Protein AF-A0AAT9HR21-F1 (afdb_monomer_lite)

InterPro domains:
  IPR036271 Tetracyclin repressor-like, C-terminal domain superfamily [SSF48498] (2-99)
  IPR054129 DesT tetracyclin repressor-like, C-terminal domain [PF21943] (2-101)

Organism: NCBI:txid3074435

Foldseek 3Di:
DVVLLVVLLVVLVCCLVPVVVLCCLLVVPDDDDPVSVVVVVVVLLVVLQVVCCVWPVGSPDDPLSSVLSSVLVNVLSVVSNVCNVPVPDDSSVSSVVSVVVVLVSQCVSCVVPVSRHRHDDDPPPD

Sequence (126 aa):
MERVHRTIDSYLRYAEHNQAAYRAIVSGGVGFDTEVHAIRDGVREAIVATIAEGAYGRTDIAPVARMGLLAWVCSVEGAALAWIARGELTRETMSALLVKTLGGTMRAIEELDPACPAPAPARRDG

Secondary structure (DSSP, 8-state):
-HHHHHHHHHHHHHHHHTHHHHHHHHHT-SS--HHHHHHHHHHHHHHHHHHHHHHHS-S---HHHHHHHHHHHHHHHHHHHHHHHH--S-HHHHHHHHHHHHHHHHHHHHHH-TTSPPPPP-----

Radius of gyration: 15.31 Å; chains: 1; bounding box: 36×41×37 Å

pLDDT: mean 81.31, std 14.29, range [37.0, 96.56]

Structure (mmCIF, N/CA/C/O backbone):
data_AF-A0AAT9HR21-F1
#
_entry.id   AF-A0AAT9HR21-F1
#
loop_
_atom_site.group_PDB
_atom_site.id
_atom_site.type_symbol
_atom_site.label_atom_id
_atom_site.label_alt_id
_atom_site.label_comp_id
_atom_site.label_asym_id
_atom_site.label_entity_id
_atom_site.label_seq_id
_atom_site.pdbx_PDB_ins_code
_atom_site.Cartn_x
_atom_site.Cartn_y
_atom_site.Cartn_z
_atom_site.occupancy
_atom_site.B_iso_or_equiv
_atom_site.auth_seq_id
_atom_site.auth_comp_id
_atom_site.auth_asym_id
_atom_site.auth_atom_id
_atom_site.pdbx_PDB_model_num
ATOM 1 N N . MET A 1 1 ? 4.063 11.390 -5.865 1.00 57.59 1 MET A N 1
ATOM 2 C CA . MET A 1 1 ? 3.880 11.305 -4.394 1.00 57.59 1 MET A CA 1
ATOM 3 C C . MET A 1 1 ? 2.612 11.989 -3.889 1.00 57.59 1 MET A C 1
ATOM 5 O O . MET A 1 1 ? 1.890 11.372 -3.119 1.00 57.59 1 MET A O 1
ATOM 9 N N . GLU A 1 2 ? 2.285 13.209 -4.325 1.00 61.38 2 GLU A N 1
ATOM 10 C CA . GLU A 1 2 ? 1.110 13.943 -3.812 1.00 61.38 2 GLU A CA 1
ATOM 11 C C . GLU A 1 2 ? -0.238 13.231 -4.066 1.00 61.38 2 GLU A C 1
ATOM 13 O O . GLU A 1 2 ? -1.080 13.137 -3.174 1.00 61.38 2 GLU A O 1
ATOM 18 N N . ARG A 1 3 ? -0.416 12.627 -5.252 1.00 68.12 3 ARG A N 1
ATOM 19 C CA . ARG A 1 3 ? -1.590 11.792 -5.583 1.00 68.12 3 ARG A CA 1
ATOM 20 C C . ARG A 1 3 ? -1.743 10.577 -4.661 1.00 68.12 3 ARG A C 1
ATOM 22 O O . ARG A 1 3 ? -2.849 10.277 -4.218 1.00 68.12 3 ARG A O 1
ATOM 29 N N . VAL A 1 4 ? -0.635 9.904 -4.350 1.00 69.44 4 VAL A N 1
ATOM 30 C CA . VAL A 1 4 ? -0.612 8.741 -3.449 1.00 69.44 4 VAL A CA 1
ATOM 31 C C . VAL A 1 4 ? -0.954 9.170 -2.026 1.00 69.44 4 VAL A C 1
ATOM 33 O O . VAL A 1 4 ? -1.814 8.560 -1.404 1.00 69.44 4 VAL A O 1
ATOM 36 N N . HIS A 1 5 ? -0.362 10.265 -1.541 1.00 71.12 5 HIS A N 1
ATOM 37 C CA . HIS A 1 5 ? -0.669 10.809 -0.219 1.00 71.12 5 HIS A CA 1
ATOM 38 C C . HIS A 1 5 ? -2.158 11.149 -0.072 1.00 71.12 5 HIS A C 1
ATOM 40 O O . HIS A 1 5 ? -2.783 10.785 0.917 1.00 71.12 5 HIS A O 1
ATOM 46 N N . ARG A 1 6 ? -2.754 11.789 -1.086 1.00 74.38 6 ARG A N 1
ATOM 47 C CA . ARG A 1 6 ? -4.189 12.117 -1.111 1.00 74.38 6 ARG A CA 1
ATOM 48 C C . ARG A 1 6 ? -5.076 10.873 -1.098 1.00 74.38 6 ARG A C 1
ATOM 50 O O . ARG A 1 6 ? -6.100 10.855 -0.418 1.00 74.38 6 ARG A O 1
ATOM 57 N N . THR A 1 7 ? -4.674 9.841 -1.836 1.00 75.81 7 THR A N 1
ATOM 58 C CA . THR A 1 7 ? -5.398 8.564 -1.898 1.00 75.81 7 THR A CA 1
ATOM 59 C C . THR A 1 7 ? -5.338 7.844 -0.551 1.00 75.81 7 THR A C 1
ATOM 61 O O . THR A 1 7 ? -6.371 7.423 -0.038 1.00 75.81 7 THR A O 1
ATOM 64 N N . ILE A 1 8 ? -4.155 7.787 0.069 1.00 79.12 8 ILE A N 1
ATOM 65 C CA . ILE A 1 8 ? -3.951 7.182 1.391 1.00 79.12 8 ILE A CA 1
ATOM 66 C C . ILE A 1 8 ? -4.696 7.960 2.482 1.00 79.12 8 ILE A C 1
ATOM 68 O O . ILE A 1 8 ? -5.386 7.337 3.282 1.00 79.12 8 ILE A O 1
ATOM 72 N N . ASP A 1 9 ? -4.631 9.296 2.504 1.00 78.44 9 ASP A N 1
ATOM 73 C CA . ASP A 1 9 ? -5.372 10.096 3.494 1.00 78.44 9 ASP A CA 1
ATOM 74 C C . ASP A 1 9 ? -6.886 9.890 3.361 1.00 78.44 9 ASP A C 1
ATOM 76 O O . ASP A 1 9 ? -7.577 9.730 4.364 1.00 78.44 9 ASP A O 1
ATOM 80 N N . SER A 1 10 ? -7.401 9.830 2.128 1.00 78.19 10 SER A N 1
ATOM 81 C CA . SER A 1 10 ? -8.827 9.574 1.879 1.00 78.19 10 SER A CA 1
ATOM 82 C C . SER A 1 10 ? -9.240 8.178 2.349 1.00 78.19 10 SER A C 1
ATOM 84 O O . SER A 1 10 ? -10.275 8.025 2.997 1.00 78.19 10 SER A O 1
ATOM 86 N N . TYR A 1 11 ? -8.408 7.169 2.080 1.00 77.06 11 TYR A N 1
ATOM 87 C CA . TYR A 1 11 ? -8.618 5.801 2.548 1.00 77.06 11 TYR A CA 1
ATOM 88 C C . TYR A 1 11 ? -8.611 5.705 4.081 1.00 77.06 11 TYR A C 1
ATOM 90 O O . TYR A 1 11 ? -9.530 5.140 4.673 1.00 77.06 11 TYR A O 1
ATOM 98 N N . LEU A 1 12 ? -7.619 6.310 4.741 1.00 78.62 12 LEU A N 1
ATOM 99 C CA . LEU A 1 12 ? -7.526 6.312 6.202 1.00 78.62 12 LEU A CA 1
ATOM 100 C C . LEU A 1 12 ? -8.667 7.098 6.845 1.00 78.62 12 LEU A C 1
ATOM 102 O O . LEU A 1 12 ? -9.197 6.665 7.862 1.00 78.62 12 LEU A O 1
ATOM 106 N N . ARG A 1 13 ? -9.098 8.208 6.237 1.00 81.75 13 ARG A N 1
ATOM 107 C CA . ARG A 1 13 ? -10.277 8.960 6.680 1.00 81.75 13 ARG A CA 1
ATOM 108 C C . ARG A 1 13 ? -11.531 8.097 6.624 1.00 81.75 13 ARG A C 1
ATOM 110 O O . ARG A 1 13 ? -12.289 8.089 7.589 1.00 81.75 13 ARG A O 1
ATOM 117 N N . TYR A 1 14 ? -11.740 7.355 5.537 1.00 75.31 14 TYR A N 1
ATOM 118 C CA . TYR A 1 14 ? -12.855 6.414 5.442 1.00 75.31 14 TYR A CA 1
ATOM 119 C C . TYR A 1 14 ? -12.791 5.356 6.552 1.00 75.31 14 TYR A C 1
ATOM 121 O O . TYR A 1 14 ? -13.793 5.136 7.230 1.00 75.31 14 TYR A O 1
ATOM 129 N N . ALA A 1 15 ? -11.619 4.755 6.778 1.00 76.25 15 ALA A N 1
ATOM 130 C CA . ALA A 1 15 ? -11.424 3.724 7.794 1.00 76.25 15 ALA A CA 1
ATOM 131 C C . ALA A 1 15 ? -11.653 4.254 9.227 1.00 76.25 15 ALA A C 1
ATOM 133 O O . ALA A 1 15 ? -12.330 3.612 10.028 1.00 76.25 15 ALA A O 1
ATOM 134 N N . GLU A 1 16 ? -11.160 5.459 9.521 1.00 76.38 16 GLU A N 1
ATOM 135 C CA . GLU A 1 16 ? -11.328 6.166 10.796 1.00 76.38 16 GLU A CA 1
ATOM 136 C C . GLU A 1 16 ? -12.800 6.498 11.088 1.00 76.38 16 GLU A C 1
ATOM 138 O O . GLU A 1 16 ? -13.259 6.294 12.210 1.00 76.38 16 GLU A O 1
ATOM 143 N N . HIS A 1 17 ? -13.553 6.958 10.081 1.00 79.69 17 HIS A N 1
ATOM 144 C CA . HIS A 1 17 ? -14.972 7.313 10.231 1.00 79.69 17 HIS A CA 1
ATOM 145 C C . HIS A 1 17 ? -15.902 6.088 10.229 1.00 79.69 17 HIS A C 1
ATOM 147 O O . HIS A 1 17 ? -17.026 6.180 10.716 1.00 79.69 17 HIS A O 1
ATOM 153 N N . ASN A 1 18 ? -15.455 4.942 9.703 1.00 73.88 18 ASN A N 1
ATOM 154 C CA . ASN A 1 18 ? -16.277 3.741 9.517 1.00 73.88 18 ASN A CA 1
ATOM 155 C C . ASN A 1 18 ? -15.664 2.503 10.190 1.00 73.88 18 ASN A C 1
ATOM 157 O O . ASN A 1 18 ? -15.670 1.421 9.612 1.00 73.88 18 ASN A O 1
ATOM 161 N N . GLN A 1 19 ? -15.145 2.634 11.414 1.00 71.81 19 GLN A N 1
ATOM 162 C CA . GLN A 1 19 ? -14.342 1.593 12.081 1.00 71.81 19 GLN A CA 1
ATOM 163 C C . GLN A 1 19 ? -15.004 0.205 12.115 1.00 71.81 19 GLN A C 1
ATOM 165 O O . GLN A 1 19 ? -14.353 -0.799 11.829 1.00 71.81 19 GLN A O 1
ATOM 170 N N . ALA A 1 20 ? -16.303 0.134 12.433 1.00 65.62 20 ALA A N 1
ATOM 171 C CA . ALA A 1 20 ? -17.045 -1.128 12.488 1.00 65.62 20 ALA A CA 1
ATOM 172 C C . ALA A 1 20 ? -17.204 -1.775 11.099 1.00 65.62 20 ALA A C 1
ATOM 174 O O . ALA A 1 20 ? -16.966 -2.973 10.948 1.00 65.62 20 ALA A O 1
ATOM 175 N N . ALA A 1 21 ? -17.537 -0.979 10.077 1.00 66.00 21 ALA A N 1
ATOM 176 C CA . ALA A 1 21 ? -17.655 -1.450 8.697 1.00 66.00 21 ALA A CA 1
ATOM 177 C C . ALA A 1 21 ? -16.286 -1.832 8.113 1.00 66.00 21 ALA A C 1
ATOM 179 O O . ALA A 1 21 ? -16.145 -2.863 7.465 1.00 66.00 21 ALA A O 1
ATOM 180 N N . TYR A 1 22 ? -15.251 -1.047 8.410 1.00 68.88 22 TYR A N 1
ATOM 181 C CA . TYR A 1 22 ? -13.878 -1.315 8.005 1.00 68.88 22 TYR A CA 1
ATOM 182 C C . TYR A 1 22 ? -13.358 -2.621 8.615 1.00 68.88 22 TYR A C 1
ATOM 184 O O . TYR A 1 22 ? -12.821 -3.472 7.907 1.00 68.88 22 TYR A O 1
ATOM 192 N N . ARG A 1 23 ? -13.595 -2.839 9.914 1.00 69.19 23 ARG A N 1
ATOM 193 C CA . ARG A 1 23 ? -13.259 -4.098 10.590 1.00 69.19 23 ARG A CA 1
ATOM 194 C C . ARG A 1 23 ? -14.008 -5.284 9.987 1.00 69.19 23 ARG A C 1
ATOM 196 O O . ARG A 1 23 ? -13.397 -6.325 9.780 1.00 69.19 23 ARG A O 1
ATOM 203 N N . ALA A 1 24 ? -15.289 -5.135 9.653 1.00 65.94 24 ALA A N 1
ATOM 204 C CA . ALA A 1 24 ? -16.057 -6.198 9.007 1.00 65.94 24 ALA A CA 1
ATOM 205 C C . ALA A 1 24 ? -15.506 -6.564 7.614 1.00 65.94 24 ALA A C 1
ATOM 207 O O . ALA A 1 24 ? -15.358 -7.746 7.312 1.00 65.94 24 ALA A O 1
ATOM 208 N N . ILE A 1 25 ? -15.130 -5.570 6.802 1.00 65.56 25 ILE A N 1
ATOM 209 C CA . ILE A 1 25 ? -14.587 -5.771 5.446 1.00 65.56 25 ILE A CA 1
ATOM 210 C C . ILE A 1 25 ? -13.184 -6.395 5.486 1.00 65.56 25 ILE A C 1
ATOM 212 O O . ILE A 1 25 ? -12.885 -7.325 4.736 1.00 65.56 25 ILE A O 1
ATOM 216 N N . VAL A 1 26 ? -12.303 -5.903 6.362 1.00 66.12 26 VAL A N 1
ATOM 217 C CA . VAL A 1 26 ? -10.895 -6.328 6.373 1.00 66.12 26 VAL A CA 1
ATOM 218 C C . VAL A 1 26 ? -10.679 -7.598 7.194 1.00 66.12 26 VAL A C 1
ATOM 220 O O . VAL A 1 26 ? -9.924 -8.477 6.770 1.00 66.12 26 VAL A O 1
ATOM 223 N N . SER A 1 27 ? -11.329 -7.719 8.356 1.00 62.38 27 SER A N 1
ATOM 224 C CA . SER A 1 27 ? -11.193 -8.883 9.242 1.00 62.38 27 SER A CA 1
ATOM 225 C C . SER A 1 27 ? -12.107 -10.051 8.862 1.00 62.38 27 SER A C 1
ATOM 227 O O . SER A 1 27 ? -11.983 -11.107 9.471 1.00 62.38 27 SER A O 1
ATOM 229 N N . GLY A 1 28 ? -13.001 -9.883 7.878 1.00 59.38 28 GLY A N 1
ATOM 230 C CA . GLY A 1 28 ? -13.977 -10.909 7.508 1.00 59.38 28 GLY A CA 1
ATOM 231 C C . GLY A 1 28 ? -14.994 -11.115 8.629 1.00 59.38 28 GLY A C 1
ATOM 232 O O . GLY A 1 28 ? -14.964 -12.111 9.350 1.00 59.38 28 GLY A O 1
ATOM 233 N N . GLY A 1 29 ? -15.873 -10.138 8.829 1.00 47.94 29 GLY A N 1
ATOM 234 C CA . GLY A 1 29 ? -16.961 -10.245 9.794 1.00 47.94 29 GLY A CA 1
ATOM 235 C C . GLY A 1 29 ? -17.998 -11.282 9.358 1.00 47.94 29 GLY A C 1
ATOM 236 O O . GLY A 1 29 ? -18.895 -10.947 8.600 1.00 47.94 29 GLY A O 1
ATOM 237 N N . VAL A 1 30 ? -17.891 -12.485 9.935 1.00 43.12 30 VAL A N 1
ATOM 238 C CA . VAL A 1 30 ? -18.882 -13.581 9.987 1.00 43.12 30 VAL A CA 1
ATOM 239 C C . VAL A 1 30 ? -19.100 -14.364 8.677 1.00 43.12 30 VAL A C 1
ATOM 241 O O . VAL A 1 30 ? -20.094 -14.181 7.998 1.00 43.12 30 VAL A O 1
ATOM 244 N N . GLY A 1 31 ? -18.195 -15.315 8.400 1.00 49.00 31 GLY A N 1
ATOM 245 C CA . GLY A 1 31 ? -18.479 -16.576 7.690 1.00 49.00 31 GLY A CA 1
ATOM 246 C C . GLY A 1 31 ? -18.814 -16.510 6.192 1.00 49.00 31 GLY A C 1
ATOM 247 O O . GLY A 1 31 ? -19.922 -16.157 5.834 1.00 49.00 31 GLY A O 1
ATOM 248 N N . PHE A 1 32 ? -17.896 -17.021 5.360 1.00 57.72 32 PHE A N 1
ATOM 249 C CA . PHE A 1 32 ? -18.117 -17.458 3.969 1.00 57.72 32 PHE A CA 1
ATOM 250 C C . PHE A 1 32 ? -18.660 -16.417 2.971 1.00 57.72 32 PHE A C 1
ATOM 252 O O . PHE A 1 32 ? -19.851 -16.158 2.924 1.00 57.72 32 PHE A O 1
ATOM 259 N N . ASP A 1 33 ? -17.799 -15.973 2.048 1.00 59.25 33 ASP A N 1
ATOM 260 C CA . ASP A 1 33 ? -18.188 -15.872 0.636 1.00 59.25 33 ASP A CA 1
ATOM 261 C C . ASP A 1 33 ? -16.941 -15.774 -0.251 1.00 59.25 33 ASP A C 1
ATOM 263 O O . ASP A 1 33 ? -16.139 -14.842 -0.142 1.00 59.25 33 ASP A O 1
ATOM 267 N N . THR A 1 34 ? -16.744 -16.744 -1.141 1.00 57.28 34 THR A N 1
ATOM 268 C CA . THR A 1 34 ? -15.705 -16.664 -2.185 1.00 57.28 34 THR A CA 1
ATOM 269 C C . THR A 1 34 ? -15.909 -15.425 -3.059 1.00 57.28 34 THR A C 1
ATOM 271 O O . THR A 1 34 ? -14.937 -14.852 -3.543 1.00 57.28 34 THR A O 1
ATOM 274 N N . GLU A 1 35 ? -17.155 -14.963 -3.185 1.00 59.38 35 GLU A N 1
ATOM 275 C CA . GLU A 1 35 ? -17.527 -13.727 -3.868 1.00 59.38 35 GLU A CA 1
ATOM 276 C C . GLU A 1 35 ? -16.973 -12.477 -3.164 1.00 59.38 35 GLU A C 1
ATOM 278 O O . GLU A 1 35 ? -16.389 -11.611 -3.811 1.00 59.38 35 GLU A O 1
ATOM 283 N N . VAL A 1 36 ? -17.039 -12.408 -1.831 1.00 66.94 36 VAL A N 1
ATOM 284 C CA . VAL A 1 36 ? -16.466 -11.293 -1.054 1.00 66.94 36 VAL A CA 1
ATOM 285 C C . VAL A 1 36 ? -14.942 -11.282 -1.159 1.00 66.94 36 VAL A C 1
ATOM 287 O O . VAL A 1 36 ? -14.340 -10.215 -1.303 1.00 66.94 36 VAL A O 1
ATOM 290 N N . HIS A 1 37 ? -14.307 -12.458 -1.136 1.00 64.88 37 HIS A N 1
ATOM 291 C CA . HIS A 1 37 ? -12.872 -12.572 -1.393 1.00 64.88 37 HIS A CA 1
ATOM 292 C C . HIS A 1 37 ? -12.510 -12.089 -2.803 1.00 64.88 37 HIS A C 1
ATOM 294 O O . HIS A 1 37 ? -11.600 -11.275 -2.933 1.00 64.88 37 HIS A O 1
ATOM 300 N N . ALA A 1 38 ? -13.265 -12.493 -3.828 1.00 71.56 38 ALA A N 1
ATOM 301 C CA . ALA A 1 38 ? -13.046 -12.061 -5.206 1.00 71.56 38 ALA A CA 1
ATOM 302 C C . ALA A 1 38 ? -13.235 -10.545 -5.390 1.00 71.56 38 ALA A C 1
ATOM 304 O O . ALA A 1 38 ? -12.436 -9.905 -6.073 1.00 71.56 38 ALA A O 1
ATOM 305 N N . ILE A 1 39 ? -14.242 -9.944 -4.746 1.00 71.50 39 ILE A N 1
ATOM 306 C CA . ILE A 1 39 ? -14.441 -8.487 -4.746 1.00 71.50 39 ILE A CA 1
ATOM 307 C C . ILE A 1 39 ? -13.254 -7.791 -4.075 1.00 71.50 39 ILE A C 1
ATOM 309 O O . ILE A 1 39 ? -12.721 -6.820 -4.614 1.00 71.50 39 ILE A O 1
ATOM 313 N N . ARG A 1 40 ? -12.807 -8.284 -2.913 1.00 71.94 40 ARG A N 1
ATOM 314 C CA . ARG A 1 40 ? -11.665 -7.707 -2.190 1.00 71.94 40 ARG A CA 1
ATOM 315 C C . ARG A 1 40 ? -10.378 -7.810 -3.004 1.00 71.94 40 ARG A C 1
ATOM 317 O O . ARG A 1 40 ? -9.624 -6.842 -3.067 1.00 71.94 40 ARG A O 1
ATOM 324 N N . ASP A 1 41 ? -10.148 -8.944 -3.649 1.00 80.44 41 ASP A N 1
ATOM 325 C CA . ASP A 1 41 ? -9.007 -9.140 -4.537 1.00 80.44 41 ASP A CA 1
ATOM 326 C C . ASP A 1 41 ? -9.090 -8.198 -5.743 1.00 80.44 41 ASP A C 1
ATOM 328 O O . ASP A 1 41 ? -8.115 -7.515 -6.045 1.00 80.44 41 ASP A O 1
ATOM 332 N N . GLY A 1 42 ? -10.274 -8.024 -6.337 1.00 81.62 42 GLY A N 1
ATOM 333 C CA . GLY A 1 42 ? -10.505 -7.040 -7.397 1.00 81.62 42 GLY A CA 1
ATOM 334 C C . GLY A 1 42 ? -10.199 -5.598 -6.973 1.00 81.62 42 GLY A C 1
ATOM 335 O O . GLY A 1 42 ? -9.580 -4.848 -7.729 1.00 81.62 42 GLY A O 1
ATOM 336 N N . VAL A 1 43 ? -10.564 -5.203 -5.748 1.00 81.69 43 VAL A N 1
ATOM 337 C CA . VAL A 1 43 ? -10.225 -3.876 -5.201 1.00 81.69 43 VAL A CA 1
ATOM 338 C C . VAL A 1 43 ? -8.715 -3.719 -5.034 1.00 81.69 43 VAL A C 1
ATOM 340 O O . VAL A 1 43 ? -8.164 -2.677 -5.396 1.00 81.69 43 VAL A O 1
ATOM 343 N N . ARG A 1 44 ? -8.023 -4.739 -4.516 1.00 86.75 44 ARG A N 1
ATOM 344 C CA . ARG A 1 44 ? -6.562 -4.696 -4.367 1.00 86.75 44 ARG A CA 1
ATOM 345 C C . ARG A 1 44 ? -5.864 -4.582 -5.709 1.00 86.75 44 ARG A C 1
ATOM 347 O O . ARG A 1 44 ? -4.988 -3.733 -5.847 1.00 86.75 44 ARG A O 1
ATOM 354 N N . GLU A 1 45 ? -6.285 -5.365 -6.695 1.00 88.38 45 GLU A N 1
ATOM 355 C CA . GLU A 1 45 ? -5.748 -5.297 -8.054 1.00 88.38 45 GLU A CA 1
ATOM 356 C C . GLU A 1 45 ? -5.980 -3.913 -8.683 1.00 88.38 45 GLU A C 1
ATOM 358 O O . GLU A 1 45 ? -5.067 -3.341 -9.277 1.00 88.38 45 GLU A O 1
ATOM 363 N N . ALA A 1 46 ? -7.148 -3.295 -8.474 1.00 86.88 46 ALA A N 1
ATOM 364 C CA . ALA A 1 46 ? -7.414 -1.932 -8.941 1.00 86.88 46 ALA A CA 1
ATOM 365 C C . ALA A 1 46 ? -6.504 -0.879 -8.275 1.00 86.88 46 ALA A C 1
ATOM 367 O O . ALA A 1 46 ? -6.040 0.065 -8.929 1.00 86.88 46 ALA A O 1
ATOM 368 N N . ILE A 1 47 ? -6.212 -1.036 -6.979 1.00 87.06 47 ILE A N 1
ATOM 369 C CA . ILE A 1 47 ? -5.263 -0.176 -6.258 1.00 87.06 47 ILE A CA 1
ATOM 370 C C . ILE A 1 47 ? -3.844 -0.382 -6.798 1.00 87.06 47 ILE A C 1
ATOM 372 O O . ILE A 1 47 ? -3.156 0.602 -7.074 1.00 87.06 47 ILE A O 1
ATOM 376 N N . VAL A 1 48 ? -3.417 -1.632 -7.001 1.00 92.25 48 VAL A N 1
ATOM 377 C CA . VAL A 1 48 ? -2.112 -1.964 -7.594 1.00 92.25 48 VAL A CA 1
ATOM 378 C C . VAL A 1 48 ? -1.975 -1.330 -8.975 1.00 92.25 48 VAL A C 1
ATOM 380 O O . VAL A 1 48 ? -0.990 -0.634 -9.215 1.00 92.25 48 VAL A O 1
ATOM 383 N N . ALA A 1 49 ? -2.977 -1.474 -9.844 1.00 90.69 49 ALA A N 1
ATOM 384 C CA . ALA A 1 49 ? -2.988 -0.859 -11.169 1.00 90.69 49 ALA A CA 1
ATOM 385 C C . ALA A 1 49 ? -2.885 0.672 -11.092 1.00 90.69 49 ALA A C 1
ATOM 387 O O . ALA A 1 49 ? -2.110 1.279 -11.825 1.00 90.69 49 ALA A O 1
ATOM 388 N N . THR A 1 50 ? -3.599 1.306 -10.159 1.00 88.25 50 THR A N 1
ATOM 389 C CA . THR A 1 50 ? -3.535 2.764 -9.954 1.00 88.25 50 THR A CA 1
ATOM 390 C C . THR A 1 50 ? -2.142 3.226 -9.517 1.00 88.25 50 THR A C 1
ATOM 392 O O . THR A 1 50 ? -1.657 4.266 -9.969 1.00 88.25 50 THR A O 1
ATOM 395 N N . ILE A 1 51 ? -1.489 2.471 -8.630 1.00 90.06 51 ILE A N 1
ATOM 396 C CA . ILE A 1 51 ? -0.127 2.771 -8.176 1.00 90.06 51 ILE A CA 1
ATOM 397 C C . ILE A 1 51 ? 0.871 2.554 -9.313 1.00 90.06 51 ILE A C 1
ATOM 399 O O . ILE A 1 51 ? 1.729 3.409 -9.518 1.00 90.06 51 ILE A O 1
ATOM 403 N N . ALA A 1 52 ? 0.739 1.454 -10.056 1.00 91.88 52 ALA A N 1
ATOM 404 C CA . ALA A 1 52 ? 1.588 1.126 -11.194 1.00 91.88 52 ALA A CA 1
ATOM 405 C C . ALA A 1 52 ? 1.505 2.201 -12.284 1.00 91.88 52 ALA A C 1
ATOM 407 O O . ALA A 1 52 ? 2.531 2.728 -12.704 1.00 91.88 52 ALA A O 1
ATOM 408 N N . GLU A 1 53 ? 0.294 2.622 -12.648 1.00 90.25 53 GLU A N 1
ATOM 409 C CA . GLU A 1 53 ? 0.072 3.713 -13.596 1.00 90.25 53 GLU A CA 1
ATOM 410 C C . GLU A 1 53 ? 0.727 5.014 -13.111 1.00 90.25 53 GLU A C 1
ATOM 412 O O . GLU A 1 53 ? 1.433 5.689 -13.853 1.00 90.25 53 GLU A O 1
ATOM 417 N N . GLY A 1 54 ? 0.566 5.350 -11.828 1.00 86.50 54 GLY A N 1
ATOM 418 C CA . GLY A 1 54 ? 1.149 6.564 -11.258 1.00 86.50 54 GLY A CA 1
ATOM 419 C C . GLY A 1 54 ? 2.675 6.539 -11.100 1.00 86.50 54 GLY A C 1
ATOM 420 O O . GLY A 1 54 ? 3.289 7.606 -11.080 1.00 86.50 54 GLY A O 1
ATOM 421 N N . ALA A 1 55 ? 3.278 5.361 -10.933 1.00 88.56 55 ALA A N 1
ATOM 422 C CA . ALA A 1 55 ? 4.713 5.199 -10.693 1.00 88.56 55 ALA A CA 1
ATOM 423 C C . ALA A 1 55 ? 5.503 4.928 -11.976 1.00 88.56 55 ALA A C 1
ATOM 425 O O . ALA A 1 55 ? 6.599 5.458 -12.142 1.00 88.56 55 ALA A O 1
ATOM 426 N N . TYR A 1 56 ? 4.934 4.126 -12.872 1.00 88.81 56 TYR A N 1
ATOM 427 C CA . TYR A 1 56 ? 5.602 3.592 -14.056 1.00 88.81 56 TYR A CA 1
ATOM 428 C C . TYR A 1 56 ? 4.956 4.052 -15.371 1.00 88.81 56 TYR A C 1
ATOM 430 O O . TYR A 1 56 ? 5.501 3.771 -16.435 1.00 88.81 56 TYR A O 1
ATOM 438 N N . GLY A 1 57 ? 3.804 4.737 -15.328 1.00 89.56 57 GLY A N 1
ATOM 439 C CA . GLY A 1 57 ? 3.058 5.147 -16.527 1.00 89.56 57 GLY A CA 1
ATOM 440 C C . GLY A 1 57 ? 2.439 3.978 -17.300 1.00 89.56 57 GLY A C 1
ATOM 441 O O . GLY A 1 57 ? 2.207 4.094 -18.501 1.00 89.56 57 GLY A O 1
ATOM 442 N N . ARG A 1 58 ? 2.282 2.822 -16.641 1.00 91.62 58 ARG A N 1
ATOM 443 C CA . ARG A 1 58 ? 1.725 1.588 -17.207 1.00 91.62 58 ARG A CA 1
ATOM 444 C C . ARG A 1 58 ? 1.185 0.682 -16.107 1.00 91.62 58 ARG A C 1
ATOM 446 O O . ARG A 1 58 ? 1.732 0.637 -15.006 1.00 91.62 58 ARG A O 1
ATOM 453 N N . THR A 1 59 ? 0.179 -0.116 -16.444 1.00 91.06 59 THR A N 1
ATOM 454 C CA . THR A 1 59 ? -0.390 -1.148 -15.561 1.00 91.06 59 THR A CA 1
ATOM 455 C C . THR A 1 59 ? 0.185 -2.543 -15.809 1.00 91.06 59 THR A C 1
ATOM 457 O O . THR A 1 59 ? 0.246 -3.349 -14.883 1.00 91.06 59 THR A O 1
ATOM 460 N N . ASP A 1 60 ? 0.647 -2.829 -17.030 1.00 91.88 60 ASP A N 1
ATOM 461 C CA . ASP A 1 60 ? 1.310 -4.090 -17.374 1.00 91.88 60 ASP A CA 1
ATOM 462 C C . ASP A 1 60 ? 2.749 -4.085 -16.851 1.00 91.88 60 ASP A C 1
ATOM 464 O O . ASP A 1 60 ? 3.673 -3.654 -1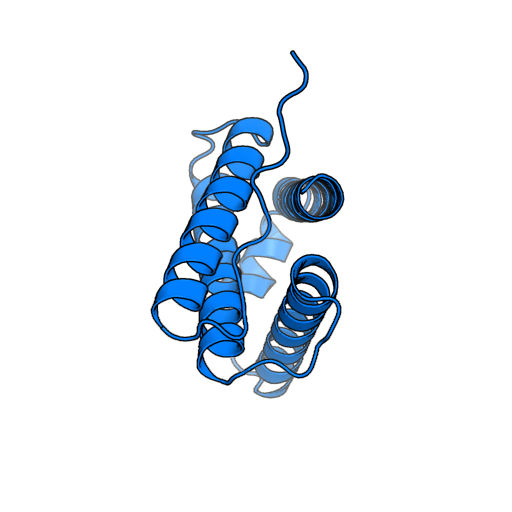7.535 1.00 91.88 60 ASP A O 1
ATOM 468 N N . ILE A 1 61 ? 2.934 -4.483 -15.598 1.00 93.44 61 ILE A N 1
ATOM 469 C CA . ILE A 1 61 ? 4.230 -4.514 -14.911 1.00 93.44 61 ILE A CA 1
ATOM 470 C C . ILE A 1 61 ? 4.690 -5.949 -14.660 1.00 93.44 61 ILE A C 1
ATOM 472 O O . ILE A 1 61 ? 3.888 -6.889 -14.605 1.00 93.44 61 ILE A O 1
ATOM 476 N N . ALA A 1 62 ? 5.997 -6.120 -14.458 1.00 92.88 62 ALA A N 1
ATOM 477 C CA . ALA A 1 62 ? 6.572 -7.430 -14.199 1.00 92.88 62 ALA A CA 1
ATOM 478 C C . ALA A 1 62 ? 5.939 -8.105 -12.963 1.00 92.88 62 ALA A C 1
ATOM 480 O O . ALA A 1 62 ? 5.517 -7.423 -12.021 1.00 92.88 62 ALA A O 1
ATOM 481 N N . PRO A 1 63 ? 5.899 -9.452 -12.911 1.00 94.88 63 PRO A N 1
ATOM 482 C CA . PRO A 1 63 ? 5.319 -10.184 -11.784 1.00 94.88 63 PRO A CA 1
ATOM 483 C C . PRO A 1 63 ? 5.867 -9.788 -10.412 1.00 94.88 63 PRO A C 1
ATOM 485 O O . PRO A 1 63 ? 5.098 -9.708 -9.455 1.00 94.88 63 PRO A O 1
ATOM 488 N N . VAL A 1 64 ? 7.167 -9.496 -10.327 1.00 94.81 64 VAL A N 1
ATOM 489 C CA . VAL A 1 64 ? 7.823 -9.043 -9.092 1.00 94.81 64 VAL A CA 1
ATOM 490 C C . VAL A 1 64 ? 7.268 -7.692 -8.642 1.00 94.81 64 VAL A C 1
ATOM 492 O O . VAL A 1 64 ? 6.887 -7.546 -7.482 1.00 94.81 64 VAL A O 1
ATOM 495 N N . ALA A 1 65 ? 7.144 -6.733 -9.561 1.00 94.56 65 ALA A N 1
ATOM 496 C CA . ALA A 1 65 ? 6.588 -5.419 -9.266 1.00 94.56 65 ALA A CA 1
ATOM 497 C C . ALA A 1 65 ? 5.122 -5.513 -8.821 1.00 94.56 65 ALA A C 1
ATOM 499 O O . ALA A 1 65 ? 4.751 -4.958 -7.787 1.00 94.56 65 ALA A O 1
ATOM 500 N N . ARG A 1 66 ? 4.299 -6.287 -9.542 1.00 95.38 66 ARG A N 1
ATOM 501 C CA . ARG A 1 66 ? 2.892 -6.514 -9.177 1.00 95.38 66 ARG A CA 1
ATOM 502 C C . ARG A 1 66 ? 2.760 -7.121 -7.783 1.00 95.38 66 ARG A C 1
ATOM 504 O O . ARG A 1 66 ? 1.997 -6.610 -6.968 1.00 95.38 66 ARG A O 1
ATOM 511 N N . MET A 1 67 ? 3.523 -8.176 -7.495 1.00 96.56 67 MET A N 1
ATOM 512 C CA . MET A 1 67 ? 3.479 -8.844 -6.194 1.00 96.56 67 MET A CA 1
ATOM 513 C C . MET A 1 67 ? 3.988 -7.938 -5.066 1.00 96.56 67 MET A C 1
ATOM 515 O O . MET A 1 67 ? 3.393 -7.912 -3.992 1.00 96.56 67 MET A O 1
ATOM 519 N N . GLY A 1 68 ? 5.040 -7.150 -5.303 1.00 96.56 68 GLY A N 1
ATOM 520 C CA . GLY A 1 68 ? 5.545 -6.184 -4.327 1.00 96.56 68 GLY A CA 1
ATOM 521 C C . GLY A 1 68 ? 4.512 -5.105 -3.986 1.00 96.56 68 GLY A C 1
ATOM 522 O O . GLY A 1 68 ? 4.268 -4.833 -2.810 1.00 96.56 68 GLY A O 1
ATOM 523 N N . LEU A 1 69 ? 3.840 -4.541 -4.996 1.00 94.88 69 LEU A N 1
ATOM 524 C CA . LEU A 1 69 ? 2.759 -3.573 -4.784 1.00 94.88 69 LEU A CA 1
ATOM 525 C C . LEU A 1 69 ? 1.563 -4.197 -4.052 1.00 94.88 69 LEU A C 1
ATOM 527 O O . LEU A 1 69 ? 1.041 -3.586 -3.119 1.00 94.88 69 LEU A O 1
ATOM 531 N N . LEU A 1 70 ? 1.158 -5.418 -4.418 1.00 94.44 70 LEU A N 1
ATOM 532 C CA . LEU A 1 70 ? 0.084 -6.144 -3.735 1.00 94.44 70 LEU A CA 1
ATOM 533 C C . LEU A 1 70 ? 0.425 -6.401 -2.260 1.00 94.44 70 LEU A C 1
ATOM 535 O O . LEU A 1 70 ? -0.399 -6.143 -1.381 1.00 94.44 70 LEU A O 1
ATOM 539 N N . ALA A 1 71 ? 1.649 -6.852 -1.971 1.00 95.38 71 ALA A N 1
ATOM 540 C CA . ALA A 1 71 ? 2.122 -7.070 -0.606 1.00 95.38 71 ALA A CA 1
ATOM 541 C C . ALA A 1 71 ? 2.054 -5.781 0.227 1.00 95.38 71 ALA A C 1
ATOM 543 O O . ALA A 1 71 ? 1.602 -5.803 1.376 1.00 95.38 71 ALA A O 1
ATOM 544 N N . TRP A 1 72 ? 2.427 -4.643 -0.365 1.00 95.88 72 TRP A N 1
ATOM 545 C CA . TRP A 1 72 ? 2.286 -3.345 0.287 1.00 95.88 72 TRP A CA 1
ATOM 546 C C . TRP A 1 72 ? 0.816 -2.991 0.565 1.00 95.88 72 TRP A C 1
ATOM 548 O O . TRP A 1 72 ? 0.503 -2.603 1.691 1.00 95.88 72 TRP A O 1
ATOM 558 N N . VAL A 1 73 ? -0.107 -3.197 -0.383 1.00 91.50 73 VAL A N 1
ATOM 559 C CA . VAL A 1 73 ? -1.551 -2.960 -0.167 1.00 91.50 73 VAL A CA 1
ATOM 560 C C . VAL A 1 73 ? -2.092 -3.818 0.982 1.00 91.50 73 VAL A C 1
ATOM 562 O O . VAL A 1 73 ? -2.752 -3.298 1.881 1.00 91.50 73 VAL A O 1
ATOM 565 N N . CYS A 1 74 ? -1.763 -5.110 1.021 1.00 90.75 74 CYS A N 1
ATOM 566 C CA . CYS A 1 74 ? -2.154 -5.993 2.125 1.00 90.75 74 CYS A CA 1
ATOM 567 C C . CYS A 1 74 ? -1.589 -5.516 3.476 1.00 90.75 74 CYS A C 1
ATOM 569 O O . CYS A 1 74 ? -2.275 -5.574 4.498 1.00 90.75 74 CYS A O 1
ATOM 571 N N . SER A 1 75 ? -0.358 -4.992 3.492 1.00 92.56 75 SER A N 1
ATOM 572 C CA . SER A 1 75 ? 0.243 -4.422 4.704 1.00 92.56 75 SER A CA 1
ATOM 573 C C . SER A 1 75 ? -0.508 -3.180 5.204 1.00 92.56 75 SER A C 1
ATOM 575 O O . SER A 1 75 ? -0.703 -3.025 6.410 1.00 92.56 75 SER A O 1
ATOM 577 N N . VAL A 1 76 ? -1.000 -2.334 4.288 1.00 90.75 76 VAL A N 1
ATOM 578 C CA . VAL A 1 76 ? -1.792 -1.135 4.602 1.00 90.75 76 VAL A CA 1
ATOM 579 C C . VAL A 1 76 ? -3.096 -1.514 5.300 1.00 90.75 76 VAL A C 1
ATOM 581 O O . VAL A 1 76 ? -3.457 -0.881 6.290 1.00 90.75 76 VAL A O 1
ATOM 584 N N . GLU A 1 77 ? -3.787 -2.554 4.823 1.00 86.56 77 GLU A N 1
ATOM 585 C CA . GLU A 1 77 ? -5.015 -3.066 5.448 1.00 86.56 77 GLU A CA 1
ATOM 586 C C . GLU A 1 77 ? -4.775 -3.495 6.905 1.00 86.56 77 GLU A C 1
ATOM 588 O O . GLU A 1 77 ? -5.493 -3.073 7.816 1.00 86.56 77 GLU A O 1
ATOM 593 N N . GLY A 1 78 ? -3.733 -4.299 7.142 1.00 89.25 78 GLY A N 1
ATOM 594 C CA . GLY A 1 78 ? -3.384 -4.764 8.486 1.00 89.25 78 GLY A CA 1
ATOM 595 C C . GLY A 1 78 ? -2.957 -3.625 9.414 1.00 89.25 78 GLY A C 1
ATOM 596 O O . GLY A 1 78 ? -3.391 -3.556 10.566 1.00 89.25 78 GLY A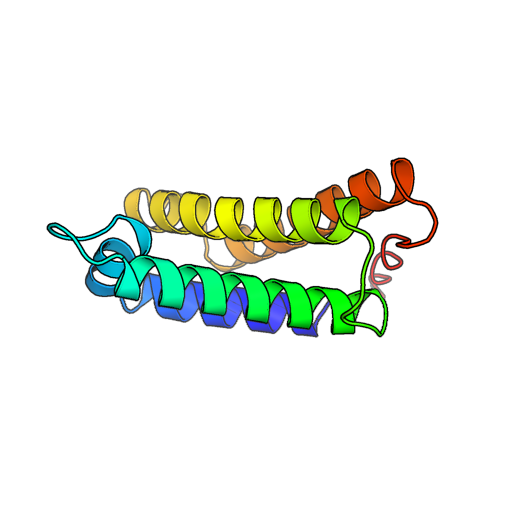 O 1
ATOM 597 N N . ALA A 1 79 ? -2.147 -2.695 8.907 1.00 91.25 79 ALA A N 1
ATOM 598 C CA . ALA A 1 79 ? -1.658 -1.566 9.685 1.00 91.25 79 ALA A CA 1
ATOM 599 C C . ALA A 1 79 ? -2.780 -0.577 10.044 1.00 91.25 79 ALA A C 1
ATOM 601 O O . ALA A 1 79 ? -2.817 -0.086 11.169 1.00 91.25 79 ALA A O 1
ATOM 602 N N . ALA A 1 80 ? -3.726 -0.322 9.135 1.00 88.00 80 ALA A N 1
ATOM 603 C CA . ALA A 1 80 ? -4.881 0.532 9.403 1.00 88.00 80 ALA A CA 1
ATOM 604 C C . ALA A 1 80 ? -5.819 -0.072 10.463 1.00 88.00 80 ALA A C 1
ATOM 606 O O . ALA A 1 80 ? -6.266 0.651 11.353 1.00 88.00 80 ALA A O 1
ATOM 607 N N . LEU A 1 81 ? -6.059 -1.391 10.438 1.00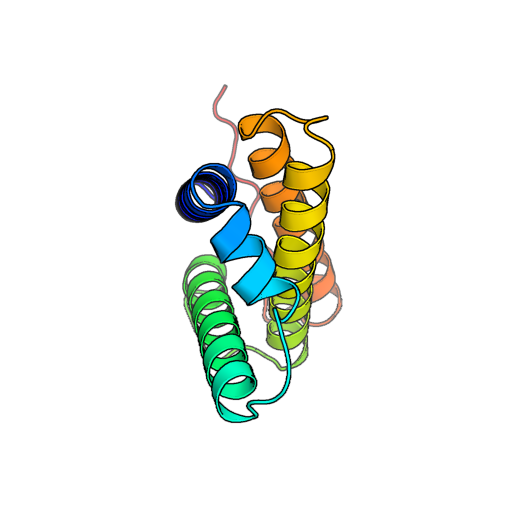 86.56 81 LEU A N 1
ATOM 608 C CA . LEU A 1 81 ? -6.811 -2.071 11.502 1.00 86.56 81 LEU A CA 1
ATOM 609 C C . LEU A 1 81 ? -6.139 -1.920 12.871 1.00 86.56 81 LEU A C 1
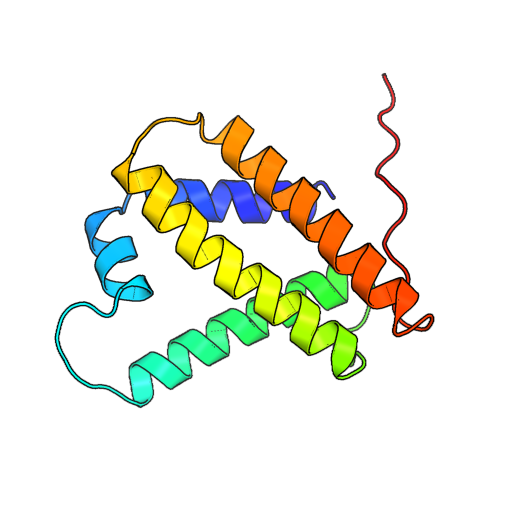ATOM 611 O O . LEU A 1 81 ? -6.803 -1.601 13.858 1.00 86.56 81 LEU A O 1
ATOM 615 N N . ALA A 1 82 ? -4.824 -2.142 12.930 1.00 90.06 82 ALA A N 1
ATOM 616 C CA . ALA A 1 82 ? -4.061 -2.002 14.164 1.00 90.06 82 ALA A CA 1
ATOM 617 C C . ALA A 1 82 ? -4.050 -0.551 14.666 1.00 90.06 82 ALA A C 1
ATOM 619 O O . ALA A 1 82 ? -4.197 -0.315 15.864 1.00 90.06 82 ALA A O 1
ATOM 620 N N . TRP A 1 83 ? -3.913 0.413 13.753 1.00 90.88 83 TRP A N 1
ATOM 621 C CA . TRP A 1 83 ? -3.930 1.840 14.055 1.00 90.88 83 TRP A CA 1
ATOM 622 C C . TRP A 1 83 ? -5.266 2.279 14.663 1.00 90.88 83 TRP A C 1
ATOM 624 O O . TRP A 1 83 ? -5.266 2.893 15.728 1.00 90.88 83 TRP A O 1
ATOM 634 N N . ILE A 1 84 ? -6.391 1.892 14.054 1.00 85.81 84 ILE A N 1
ATOM 635 C CA . ILE A 1 84 ? -7.738 2.197 14.563 1.00 85.81 84 ILE A CA 1
ATOM 636 C C . ILE A 1 84 ? -7.962 1.583 15.948 1.00 85.81 84 ILE A C 1
ATOM 638 O O . ILE A 1 84 ? -8.536 2.225 16.821 1.00 85.81 84 ILE A O 1
ATOM 642 N N . ALA A 1 85 ? -7.502 0.347 16.162 1.00 85.12 85 ALA A N 1
ATOM 643 C CA . ALA A 1 85 ? -7.690 -0.347 17.433 1.00 85.12 85 ALA A CA 1
ATOM 644 C C . ALA A 1 85 ? -6.873 0.260 18.587 1.00 85.12 85 ALA A C 1
ATOM 646 O O . ALA A 1 85 ? -7.301 0.186 19.737 1.00 85.12 85 ALA A O 1
ATOM 647 N N . ARG A 1 86 ? -5.691 0.816 18.294 1.00 87.19 86 ARG A N 1
ATOM 648 C CA . ARG A 1 86 ? -4.748 1.330 19.300 1.00 87.19 86 ARG A CA 1
ATOM 649 C C . ARG A 1 86 ? -4.853 2.838 19.524 1.00 87.19 86 ARG A C 1
ATOM 651 O O . ARG A 1 86 ? -4.640 3.294 20.639 1.00 87.19 86 ARG A O 1
ATOM 658 N N . GLY A 1 87 ? -5.144 3.612 18.477 1.00 80.38 87 GLY A N 1
ATOM 659 C CA . GLY A 1 87 ? -5.230 5.076 18.540 1.00 80.38 87 GLY A CA 1
ATOM 660 C C . GLY A 1 87 ? -3.904 5.795 18.839 1.00 80.38 87 GLY A C 1
ATOM 661 O O . GLY A 1 87 ? -3.917 6.955 19.232 1.00 80.38 87 GLY A O 1
ATOM 662 N N . GLU A 1 88 ? -2.759 5.124 18.676 1.00 86.38 88 GLU A N 1
ATOM 663 C CA . GLU A 1 88 ? -1.441 5.621 19.118 1.00 86.38 88 GLU A CA 1
ATOM 664 C C . GLU A 1 88 ? -0.802 6.660 18.173 1.00 86.38 88 GLU A C 1
ATOM 666 O O . GLU A 1 88 ? 0.087 7.404 18.583 1.00 86.38 88 GLU A O 1
ATOM 671 N N . LEU A 1 89 ? -1.225 6.720 16.905 1.00 90.81 89 LEU A N 1
ATOM 672 C CA . LEU A 1 89 ? -0.669 7.634 15.899 1.00 90.81 89 LEU A CA 1
ATOM 673 C C . LEU A 1 89 ? -1.725 8.626 15.416 1.00 90.81 89 LEU A C 1
ATOM 675 O O . LEU A 1 89 ? -2.899 8.284 15.291 1.00 90.81 89 LEU A O 1
ATOM 679 N N . THR A 1 90 ? -1.306 9.836 15.047 1.00 91.19 90 THR A N 1
ATOM 680 C CA . THR A 1 90 ? -2.174 10.732 14.271 1.00 91.19 90 THR A CA 1
ATOM 681 C C . THR A 1 90 ? -2.356 10.188 12.852 1.00 91.19 90 THR A C 1
ATOM 683 O O . THR A 1 90 ? -1.454 9.538 12.311 1.00 91.19 90 THR A O 1
ATOM 686 N N . ARG A 1 91 ? -3.490 10.494 12.203 1.00 89.12 91 ARG A N 1
ATOM 687 C CA . ARG A 1 91 ? -3.729 10.114 10.797 1.00 89.12 91 ARG A CA 1
ATOM 688 C C . ARG A 1 91 ? -2.621 10.611 9.870 1.00 89.12 91 ARG A C 1
ATOM 690 O O . ARG A 1 91 ? -2.201 9.885 8.980 1.00 89.12 91 ARG A O 1
ATOM 697 N N . GLU A 1 92 ? -2.113 11.819 10.105 1.00 89.50 92 GLU A N 1
ATOM 698 C CA . GLU A 1 92 ? -0.999 12.390 9.340 1.00 89.50 92 GLU A CA 1
ATOM 699 C C . GLU A 1 92 ? 0.274 11.541 9.456 1.00 89.50 92 GLU A C 1
ATOM 701 O O . GLU A 1 92 ? 0.899 11.214 8.446 1.00 89.50 92 GLU A O 1
ATOM 706 N N . THR A 1 93 ? 0.622 11.115 10.674 1.00 92.62 93 THR A N 1
ATOM 707 C CA . THR A 1 93 ? 1.792 10.258 10.913 1.00 92.62 93 THR A CA 1
ATOM 708 C C . THR A 1 93 ? 1.611 8.897 10.244 1.00 92.62 93 THR A C 1
ATOM 710 O O . THR A 1 93 ? 2.538 8.388 9.612 1.00 92.62 93 THR A O 1
ATOM 713 N N . MET A 1 94 ? 0.401 8.335 10.319 1.00 93.00 94 MET A N 1
ATOM 714 C CA . MET A 1 94 ? 0.056 7.076 9.663 1.00 93.00 94 MET A CA 1
ATOM 715 C C . MET A 1 94 ? 0.147 7.188 8.131 1.00 93.00 94 MET A C 1
ATOM 717 O O . MET A 1 94 ? 0.810 6.372 7.492 1.00 93.00 94 MET A O 1
ATOM 721 N N . SER A 1 95 ? -0.419 8.241 7.534 1.00 89.50 95 SER A N 1
ATOM 722 C CA . SER A 1 95 ? -0.290 8.546 6.102 1.00 89.50 95 SER A CA 1
ATOM 723 C C . SER A 1 95 ? 1.176 8.664 5.677 1.00 89.50 95 SER A C 1
ATOM 725 O O . SER A 1 95 ? 1.594 8.049 4.693 1.00 89.50 95 SER A O 1
ATOM 727 N N . ALA A 1 96 ? 1.985 9.408 6.437 1.00 90.25 96 ALA A N 1
ATOM 728 C CA . ALA A 1 96 ? 3.404 9.587 6.150 1.00 90.25 96 ALA A CA 1
ATOM 729 C C . ALA A 1 96 ? 4.188 8.263 6.221 1.00 90.25 96 ALA A C 1
ATOM 731 O O . ALA A 1 96 ? 5.058 8.020 5.378 1.00 90.25 96 ALA A O 1
ATOM 732 N N . LEU A 1 97 ? 3.871 7.394 7.187 1.00 93.69 97 LEU A N 1
ATOM 733 C CA . LEU A 1 97 ? 4.459 6.060 7.317 1.00 93.69 97 LEU A CA 1
ATOM 734 C C . LEU A 1 97 ? 4.133 5.180 6.102 1.00 93.69 97 LEU A C 1
ATOM 736 O O . LEU A 1 97 ? 5.038 4.589 5.507 1.00 93.69 97 LEU A O 1
ATOM 740 N N . LEU A 1 98 ? 2.866 5.123 5.688 1.00 92.88 98 LEU A N 1
ATOM 741 C CA . LEU A 1 98 ? 2.440 4.311 4.544 1.00 92.88 98 LEU A CA 1
ATOM 742 C C . LEU A 1 98 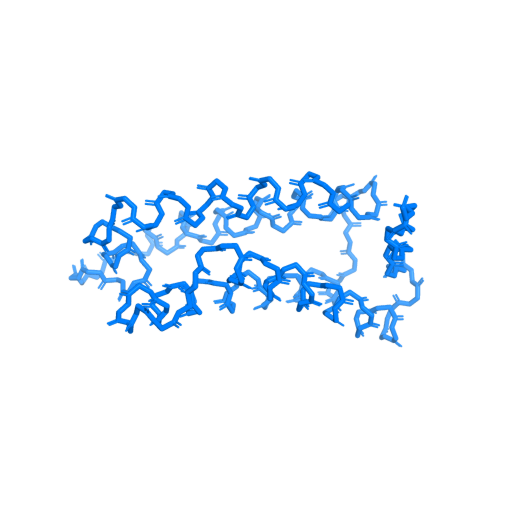? 3.071 4.787 3.224 1.00 92.88 98 LEU A C 1
ATOM 744 O O . LEU A 1 98 ? 3.545 3.975 2.432 1.00 92.88 98 LEU A O 1
ATOM 748 N N . VAL A 1 99 ? 3.179 6.101 3.007 1.00 90.69 99 VAL A N 1
ATOM 749 C CA . VAL A 1 99 ? 3.876 6.650 1.828 1.00 90.69 99 VAL A CA 1
ATOM 750 C C . VAL A 1 99 ? 5.365 6.286 1.834 1.00 90.69 99 VAL A C 1
ATOM 752 O O . VAL A 1 99 ? 5.928 5.934 0.796 1.00 90.69 99 VAL A O 1
ATOM 755 N N . LYS A 1 100 ? 6.028 6.352 2.996 1.00 92.56 100 LYS A N 1
ATOM 756 C CA . LYS A 1 100 ? 7.449 5.988 3.121 1.00 92.56 100 LYS A CA 1
ATOM 757 C C . LYS A 1 100 ? 7.692 4.505 2.852 1.00 92.56 100 LYS A C 1
ATOM 759 O O . LYS A 1 100 ? 8.658 4.171 2.167 1.00 92.56 100 LYS A O 1
ATOM 764 N N . THR A 1 101 ? 6.829 3.629 3.363 1.00 95.25 101 THR A N 1
ATOM 765 C CA . THR A 1 101 ? 6.933 2.177 3.135 1.00 95.25 101 THR A CA 1
ATOM 766 C C . THR A 1 101 ? 6.654 1.801 1.681 1.00 95.25 101 THR A C 1
ATOM 768 O O . THR A 1 101 ? 7.322 0.906 1.164 1.00 95.25 101 THR A O 1
ATOM 771 N N . LEU A 1 102 ? 5.785 2.536 0.973 1.00 93.44 102 LEU A N 1
ATOM 772 C CA . LEU A 1 102 ? 5.617 2.364 -0.474 1.00 93.44 102 LEU A CA 1
ATOM 773 C C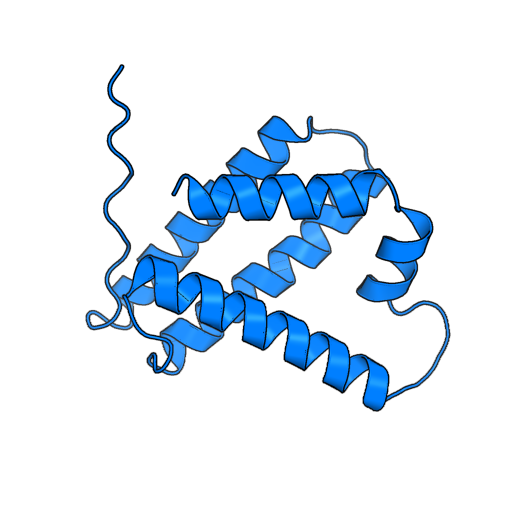 . LEU A 1 102 ? 6.921 2.661 -1.219 1.00 93.44 102 LEU A C 1
ATOM 775 O O . LEU A 1 102 ? 7.374 1.856 -2.024 1.00 93.44 102 LEU A O 1
ATOM 779 N N . GLY A 1 103 ? 7.569 3.786 -0.900 1.00 92.06 103 GLY A N 1
ATOM 780 C CA . GLY A 1 103 ? 8.866 4.132 -1.486 1.00 92.06 103 GLY A CA 1
ATOM 781 C C . GLY A 1 103 ? 9.984 3.143 -1.128 1.00 92.06 103 GLY A C 1
ATOM 782 O O . GLY A 1 103 ? 10.946 3.014 -1.877 1.00 92.06 103 GLY A O 1
ATOM 783 N N . GLY A 1 104 ? 9.891 2.449 0.010 1.00 95.00 104 GLY A N 1
ATOM 784 C CA . GLY A 1 104 ? 10.773 1.324 0.347 1.00 95.00 104 GLY A CA 1
ATOM 785 C C . GLY A 1 104 ? 10.498 0.087 -0.506 1.00 95.00 104 GLY A C 1
ATOM 786 O O . GLY A 1 104 ? 11.425 -0.488 -1.063 1.00 95.00 104 GLY A O 1
ATOM 787 N N . THR A 1 105 ? 9.223 -0.262 -0.667 1.00 96.12 105 THR A N 1
ATOM 788 C CA . THR A 1 105 ? 8.773 -1.380 -1.509 1.00 96.12 105 THR A CA 1
ATOM 789 C C . THR A 1 105 ? 9.214 -1.191 -2.958 1.00 96.12 105 THR A C 1
ATOM 791 O O . THR A 1 105 ? 9.767 -2.104 -3.556 1.00 96.12 105 THR A O 1
ATOM 794 N N . MET A 1 106 ? 9.039 0.012 -3.511 1.00 94.38 106 MET A N 1
ATOM 795 C CA . MET A 1 106 ? 9.437 0.328 -4.886 1.00 94.38 106 MET A CA 1
ATOM 796 C C . MET A 1 106 ? 10.949 0.224 -5.112 1.00 94.38 106 MET A C 1
ATOM 798 O O . MET A 1 106 ? 11.359 -0.232 -6.170 1.00 94.38 106 MET A O 1
ATOM 802 N N . ARG A 1 107 ? 11.774 0.583 -4.119 1.00 95.06 107 ARG A N 1
ATOM 803 C CA . ARG A 1 107 ? 13.232 0.389 -4.198 1.00 95.06 107 ARG A CA 1
ATOM 804 C C . ARG A 1 107 ? 13.613 -1.089 -4.202 1.00 95.06 107 ARG A C 1
ATOM 806 O O . ARG A 1 107 ? 14.431 -1.497 -5.011 1.00 95.06 107 ARG A O 1
ATOM 813 N N . ALA A 1 108 ? 12.970 -1.899 -3.361 1.00 96.44 108 ALA A N 1
ATOM 814 C CA . ALA A 1 108 ? 13.182 -3.346 -3.379 1.00 96.44 108 ALA A CA 1
ATOM 815 C C . ALA A 1 108 ? 12.733 -3.982 -4.711 1.00 96.44 108 ALA A C 1
ATOM 817 O O . ALA A 1 108 ? 13.372 -4.909 -5.196 1.00 96.44 108 ALA A O 1
ATOM 818 N N . ILE A 1 109 ? 11.650 -3.476 -5.315 1.00 96.25 109 ILE A N 1
ATOM 819 C CA . ILE A 1 109 ? 11.217 -3.887 -6.658 1.00 96.25 109 ILE A CA 1
ATOM 820 C C . ILE A 1 109 ? 12.289 -3.540 -7.693 1.00 96.25 109 ILE A C 1
ATOM 822 O O . ILE A 1 109 ? 12.666 -4.420 -8.452 1.00 96.25 109 ILE A O 1
ATOM 826 N N . GLU A 1 110 ? 12.796 -2.306 -7.707 1.00 94.81 110 GLU A N 1
ATOM 827 C CA . GLU A 1 110 ? 13.835 -1.857 -8.646 1.00 94.81 110 GLU A CA 1
ATOM 828 C C . GLU A 1 110 ? 15.123 -2.689 -8.546 1.00 94.81 110 GLU A C 1
ATOM 830 O O . GLU A 1 110 ? 15.708 -3.047 -9.566 1.00 94.81 110 GLU A O 1
ATOM 835 N N . GLU A 1 111 ? 15.547 -3.040 -7.329 1.00 95.56 111 GLU A N 1
ATOM 836 C CA . GLU A 1 111 ? 16.718 -3.898 -7.096 1.00 95.56 111 GLU A CA 1
ATOM 837 C C . GLU A 1 111 ? 16.556 -5.299 -7.713 1.00 95.56 111 GLU A C 1
ATOM 839 O O . GLU A 1 111 ? 17.535 -5.895 -8.165 1.00 95.56 111 GLU A O 1
ATOM 844 N N . LEU A 1 112 ? 15.330 -5.830 -7.738 1.00 95.44 112 LEU A N 1
ATOM 845 C CA . LEU A 1 112 ? 15.010 -7.149 -8.294 1.00 95.44 112 LEU A CA 1
ATOM 846 C C . LEU A 1 112 ? 14.634 -7.099 -9.782 1.00 95.44 112 LEU A C 1
ATOM 848 O O . LEU A 1 112 ? 14.829 -8.081 -10.498 1.00 95.44 112 LEU A O 1
ATOM 852 N N . ASP A 1 113 ? 14.078 -5.979 -10.236 1.00 91.69 113 ASP A N 1
ATOM 853 C CA . ASP A 1 113 ? 13.660 -5.721 -11.608 1.00 91.69 113 ASP A CA 1
ATOM 854 C C . ASP A 1 113 ? 13.926 -4.253 -12.001 1.00 91.69 113 ASP A C 1
ATOM 856 O O . ASP A 1 113 ? 13.078 -3.374 -11.792 1.00 91.69 113 ASP A O 1
ATOM 860 N N . PRO A 1 114 ? 15.072 -3.982 -12.654 1.00 90.38 114 PRO A N 1
ATOM 861 C CA . PRO A 1 114 ? 15.441 -2.640 -13.103 1.00 90.38 114 PRO A CA 1
ATOM 862 C C . PRO A 1 114 ? 14.482 -2.019 -14.131 1.00 90.38 114 PRO A C 1
ATOM 864 O O . PRO A 1 114 ? 14.563 -0.819 -14.391 1.00 90.38 114 PRO A O 1
ATOM 867 N N . ALA A 1 115 ? 13.575 -2.798 -14.739 1.00 87.69 115 ALA A N 1
ATOM 868 C CA . ALA A 1 115 ? 12.563 -2.268 -15.655 1.00 87.69 115 ALA A CA 1
ATOM 869 C C . ALA A 1 115 ? 11.439 -1.498 -14.932 1.00 87.69 115 ALA A C 1
ATOM 871 O O . ALA A 1 115 ? 10.669 -0.787 -15.583 1.00 87.69 115 ALA A O 1
ATOM 872 N N . CYS A 1 116 ? 11.357 -1.616 -13.602 1.00 89.12 116 CYS A N 1
ATOM 873 C CA . CYS A 1 116 ? 10.386 -0.941 -12.744 1.00 89.12 116 CYS A CA 1
ATOM 874 C C . CYS A 1 116 ? 11.098 -0.002 -11.742 1.00 89.12 116 CYS A C 1
ATOM 876 O O . CYS A 1 116 ? 11.074 -0.270 -10.537 1.00 89.12 116 CYS A O 1
ATOM 878 N N . PRO A 1 117 ? 11.723 1.103 -12.201 1.00 89.06 117 PRO A N 1
ATOM 879 C CA . PRO A 1 117 ? 12.546 1.965 -11.352 1.00 89.06 117 PRO A CA 1
ATOM 880 C C . PRO A 1 117 ? 11.720 2.675 -10.278 1.00 89.06 117 PRO A C 1
ATOM 882 O O . PRO A 1 117 ? 10.606 3.139 -10.545 1.00 89.06 117 PRO A O 1
ATOM 885 N N . ALA A 1 118 ? 12.259 2.813 -9.064 1.00 86.94 118 ALA A N 1
ATOM 886 C CA . ALA A 1 118 ? 11.570 3.564 -8.032 1.00 86.94 118 ALA A CA 1
ATOM 887 C C . ALA A 1 118 ? 11.442 5.036 -8.466 1.00 86.94 118 ALA A C 1
ATOM 889 O O . ALA A 1 118 ? 12.412 5.646 -8.926 1.00 86.94 118 ALA A O 1
ATOM 890 N N . PRO A 1 119 ? 10.257 5.653 -8.313 1.00 78.31 119 PRO A N 1
ATOM 891 C CA . PRO A 1 119 ? 10.085 7.050 -8.669 1.00 78.31 119 PRO A CA 1
ATOM 892 C C . PRO A 1 119 ? 11.018 7.918 -7.822 1.00 78.31 119 PRO A C 1
ATOM 894 O O . PRO A 1 119 ? 11.147 7.713 -6.610 1.00 78.31 119 PRO A O 1
ATOM 897 N N . ALA A 1 120 ? 11.642 8.911 -8.463 1.00 72.56 120 ALA A N 1
ATOM 898 C CA . ALA A 1 120 ? 12.544 9.834 -7.788 1.00 72.56 120 ALA A CA 1
ATOM 899 C C . ALA A 1 120 ? 11.868 10.416 -6.530 1.00 72.56 120 ALA A C 1
ATOM 901 O O . ALA A 1 120 ? 10.680 10.774 -6.576 1.00 72.56 120 ALA A O 1
ATOM 902 N N . PRO A 1 121 ? 12.589 10.516 -5.396 1.00 63.84 121 PRO A N 1
ATOM 903 C CA . PRO A 1 121 ? 12.033 11.118 -4.197 1.00 63.84 121 PRO A CA 1
ATOM 904 C C . PRO A 1 121 ? 11.533 12.514 -4.557 1.00 63.84 121 PRO A C 1
ATOM 906 O O . PRO A 1 121 ? 12.262 13.302 -5.159 1.00 63.84 121 PRO A O 1
ATOM 909 N N . ALA A 1 122 ? 10.274 12.807 -4.223 1.00 54.91 122 ALA A N 1
ATOM 910 C CA . ALA A 1 122 ? 9.722 14.133 -4.449 1.00 54.91 122 ALA A CA 1
ATOM 911 C C . ALA A 1 122 ? 10.635 15.134 -3.738 1.00 54.91 122 ALA A C 1
ATOM 913 O O . ALA A 1 122 ? 10.740 15.113 -2.508 1.00 54.91 122 ALA A O 1
ATOM 914 N N . ARG A 1 123 ? 11.349 15.943 -4.526 1.00 49.88 123 ARG A N 1
ATOM 915 C CA . ARG A 1 123 ? 12.204 17.014 -4.031 1.00 49.88 123 ARG A CA 1
ATOM 916 C C . ARG A 1 123 ? 11.358 17.847 -3.077 1.00 49.88 123 ARG A C 1
ATOM 918 O O . ARG A 1 123 ? 10.318 18.376 -3.462 1.00 49.88 123 ARG A O 1
ATOM 925 N N . ARG A 1 124 ? 11.762 17.873 -1.810 1.00 49.03 124 ARG A N 1
ATOM 926 C CA . ARG A 1 124 ? 11.203 18.794 -0.829 1.00 49.03 124 ARG A CA 1
ATOM 927 C C . ARG A 1 124 ? 11.815 20.144 -1.152 1.00 49.03 124 ARG A C 1
ATOM 929 O O . ARG A 1 124 ? 12.918 20.427 -0.698 1.00 49.03 124 ARG A O 1
ATOM 936 N N . ASP A 1 125 ? 11.162 20.897 -2.027 1.00 38.09 125 ASP A N 1
ATOM 937 C CA . ASP A 1 125 ? 11.429 22.328 -2.107 1.00 38.09 125 ASP A CA 1
ATOM 938 C C . ASP A 1 125 ? 11.030 22.901 -0.736 1.00 38.09 125 ASP A C 1
ATOM 940 O O . ASP A 1 125 ? 9.925 22.633 -0.252 1.00 38.09 125 ASP A O 1
ATOM 944 N N . GLY A 1 126 ? 12.029 23.472 -0.056 1.00 37.00 126 GLY A N 1
ATOM 945 C CA . GLY A 1 126 ? 11.994 23.857 1.358 1.00 37.00 126 GLY A CA 1
ATOM 946 C C . GLY A 1 126 ? 11.255 25.150 1.649 1.00 37.00 126 GLY A C 1
ATOM 947 O O . GLY A 1 126 ? 10.818 25.827 0.693 1.00 37.00 126 GLY A O 1
#